Protein AF-A0A381VQY0-F1 (afdb_monomer)

Mean predicted aligned error: 13.05 Å

Structure (mmCIF, N/CA/C/O backbone):
data_AF-A0A381VQY0-F1
#
_entry.id   AF-A0A381VQY0-F1
#
loop_
_atom_site.group_PDB
_atom_site.id
_atom_site.type_symbol
_atom_site.label_atom_id
_atom_site.label_alt_id
_atom_site.label_comp_id
_atom_site.label_asym_id
_atom_site.label_entity_id
_atom_site.label_seq_id
_atom_site.pdbx_PDB_ins_code
_atom_site.Cartn_x
_atom_site.Cartn_y
_atom_site.Cartn_z
_atom_site.occupancy
_atom_site.B_iso_or_equiv
_atom_site.auth_seq_id
_atom_site.auth_comp_id
_atom_site.auth_asym_id
_atom_site.auth_atom_id
_atom_site.pdbx_PDB_model_num
ATOM 1 N N . MET A 1 1 ? -7.077 -24.327 27.856 1.00 45.75 1 MET A N 1
ATOM 2 C CA . MET A 1 1 ? -5.959 -23.387 27.650 1.00 45.75 1 MET A CA 1
ATOM 3 C C . MET A 1 1 ? -6.337 -22.502 26.480 1.00 45.75 1 MET A C 1
ATOM 5 O O . MET A 1 1 ? -6.529 -23.011 25.386 1.00 45.75 1 MET A O 1
ATOM 9 N N . ASN A 1 2 ? -6.561 -21.223 26.761 1.00 48.31 2 ASN A N 1
ATOM 10 C CA . ASN A 1 2 ? -7.143 -20.246 25.851 1.00 48.31 2 ASN A CA 1
ATOM 11 C C . ASN A 1 2 ? -6.013 -19.411 25.226 1.00 48.31 2 ASN A C 1
ATOM 13 O O . ASN A 1 2 ? -5.270 -18.776 25.969 1.00 48.31 2 ASN A O 1
ATOM 17 N N . SER A 1 3 ? -5.919 -19.356 23.899 1.00 51.34 3 SER A N 1
ATOM 18 C CA . SER A 1 3 ? -5.269 -18.264 23.156 1.00 51.34 3 SER A CA 1
ATOM 19 C C . SER A 1 3 ? -6.352 -17.681 22.242 1.00 51.34 3 SER A C 1
ATOM 21 O O . SER A 1 3 ? -6.840 -18.347 21.340 1.00 51.34 3 SER A O 1
ATOM 23 N N . ILE A 1 4 ? -6.986 -16.550 22.559 1.00 57.50 4 ILE A N 1
ATOM 24 C CA . ILE A 1 4 ? -6.420 -15.195 22.659 1.00 57.50 4 ILE A CA 1
ATOM 25 C C . ILE A 1 4 ? -5.506 -14.890 21.468 1.00 57.50 4 ILE A C 1
ATOM 27 O O . ILE A 1 4 ? -4.332 -14.595 21.631 1.00 57.50 4 ILE A O 1
ATOM 31 N N . PHE A 1 5 ? -6.067 -14.934 20.265 1.00 57.03 5 PHE A N 1
ATOM 32 C CA . PHE A 1 5 ? -5.675 -13.997 19.220 1.00 57.03 5 PHE A CA 1
ATOM 33 C C . PHE A 1 5 ? -6.965 -13.414 18.647 1.00 57.03 5 PHE A C 1
ATOM 35 O O . PHE A 1 5 ? -7.730 -14.154 18.025 1.00 57.03 5 PHE A O 1
ATOM 42 N N . PRO A 1 6 ? -7.273 -12.129 18.887 1.00 48.19 6 PRO A N 1
ATOM 43 C CA . PRO A 1 6 ? -8.308 -11.483 18.110 1.00 48.19 6 PRO A CA 1
ATOM 44 C C . PRO A 1 6 ? -7.777 -11.420 16.677 1.00 48.19 6 PRO A C 1
ATOM 46 O O . PRO A 1 6 ? -6.811 -10.709 16.397 1.00 48.19 6 PRO A O 1
ATOM 49 N N . VAL A 1 7 ? -8.387 -12.178 15.761 1.00 59.12 7 VAL A N 1
ATOM 50 C CA . VAL A 1 7 ? -8.433 -11.740 14.365 1.00 59.12 7 VAL A CA 1
ATOM 51 C C . VAL A 1 7 ? -8.953 -10.317 14.447 1.00 59.12 7 VAL A C 1
ATOM 53 O O . VAL A 1 7 ? -10.048 -10.084 14.954 1.00 59.12 7 VAL A O 1
ATOM 56 N N . VAL A 1 8 ? -8.100 -9.369 14.073 1.00 56.81 8 VAL A N 1
ATOM 57 C CA . VAL A 1 8 ? -8.451 -7.967 13.912 1.00 56.81 8 VAL A CA 1
ATOM 58 C C . VAL A 1 8 ? -9.570 -7.936 12.875 1.00 56.81 8 VAL A C 1
ATOM 60 O O . VAL A 1 8 ? -9.327 -7.824 11.676 1.00 56.81 8 VAL A O 1
ATOM 63 N N . GLU A 1 9 ? -10.818 -8.071 13.324 1.00 53.94 9 GLU A N 1
ATOM 64 C CA . GLU A 1 9 ? -11.925 -7.441 12.638 1.00 53.94 9 GLU A CA 1
ATOM 65 C C . GLU A 1 9 ? -11.599 -5.960 12.711 1.00 53.94 9 GLU A C 1
ATOM 67 O O . GLU A 1 9 ? -11.791 -5.308 13.742 1.00 53.94 9 GLU A O 1
ATOM 72 N N . ALA A 1 10 ? -11.011 -5.446 11.633 1.00 54.12 10 ALA A N 1
ATOM 73 C CA . ALA A 1 10 ? -10.903 -4.024 11.393 1.00 54.12 10 ALA A CA 1
ATOM 74 C C . ALA A 1 10 ? -12.330 -3.476 11.248 1.00 54.12 10 ALA A C 1
ATOM 76 O O . ALA A 1 10 ? -12.810 -3.174 10.159 1.00 54.12 10 ALA A O 1
ATOM 77 N N . SER A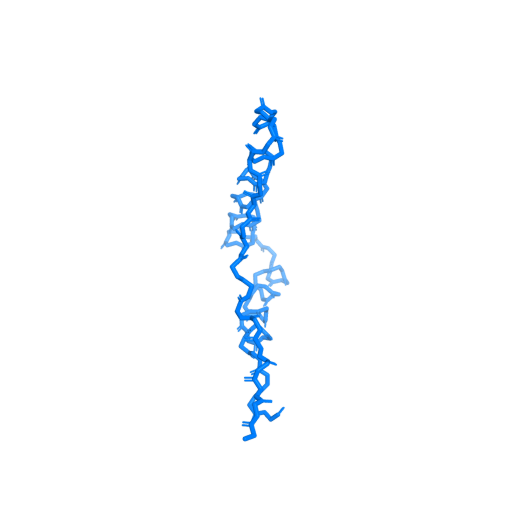 1 11 ? -13.033 -3.386 12.371 1.00 55.41 11 SER A N 1
ATOM 78 C CA . SER A 1 11 ? -14.232 -2.596 12.538 1.00 55.41 11 SER A CA 1
ATOM 79 C C . SER A 1 11 ? -13.760 -1.156 12.458 1.00 55.41 11 SER A C 1
ATOM 81 O O . SER A 1 11 ? -13.372 -0.550 13.448 1.00 55.41 11 SER A O 1
ATOM 83 N N . VAL A 1 12 ? -13.693 -0.621 11.240 1.00 62.56 12 VAL A N 1
ATOM 84 C CA . VAL A 1 12 ? -13.510 0.813 11.040 1.00 62.56 12 VAL A CA 1
ATOM 85 C C . VAL A 1 12 ? -14.822 1.455 11.487 1.00 62.56 12 VAL A C 1
ATOM 87 O O . VAL A 1 12 ? -15.827 1.291 10.789 1.00 62.56 12 VAL A O 1
ATOM 90 N N . PRO A 1 13 ? -14.881 2.162 12.633 1.00 52.94 13 PRO A N 1
ATOM 91 C CA . PRO A 1 13 ? -16.082 2.897 12.974 1.00 52.94 13 PRO A CA 1
ATOM 92 C C . PRO A 1 13 ? -16.220 4.028 11.953 1.00 52.94 13 PRO A C 1
ATOM 94 O O . PRO A 1 13 ? -15.489 5.016 11.987 1.00 52.94 13 PRO A O 1
ATOM 97 N N . ALA A 1 14 ? -17.166 3.893 11.024 1.00 62.75 14 ALA A N 1
ATOM 98 C CA . ALA A 1 14 ? -17.574 4.973 10.135 1.00 62.75 14 ALA A CA 1
ATOM 99 C C . ALA A 1 14 ? -18.427 5.990 10.917 1.00 62.75 14 ALA A C 1
ATOM 101 O O . ALA A 1 14 ? -19.599 6.209 10.614 1.00 62.75 14 ALA A O 1
ATOM 102 N N . VAL A 1 15 ? -17.854 6.593 11.962 1.00 65.62 15 VAL A N 1
ATOM 103 C CA . VAL A 1 15 ? -18.492 7.672 12.718 1.00 65.62 15 VAL A CA 1
ATOM 104 C C . VAL A 1 15 ? -17.960 9.002 12.178 1.00 65.62 15 VAL A C 1
ATOM 106 O O . VAL A 1 15 ? -16.801 9.361 12.351 1.00 65.62 15 VAL A O 1
ATOM 109 N N . GLY A 1 16 ? -18.816 9.702 11.428 1.00 62.47 16 GLY A N 1
ATOM 110 C CA . GLY A 1 16 ? -18.511 10.983 10.785 1.00 62.47 16 GLY A CA 1
ATOM 111 C C . GLY A 1 16 ? -18.075 10.842 9.326 1.00 62.47 16 GLY A C 1
ATOM 112 O O . GLY A 1 16 ? -16.913 10.600 9.019 1.00 62.47 16 GLY A O 1
ATOM 113 N N . ARG A 1 1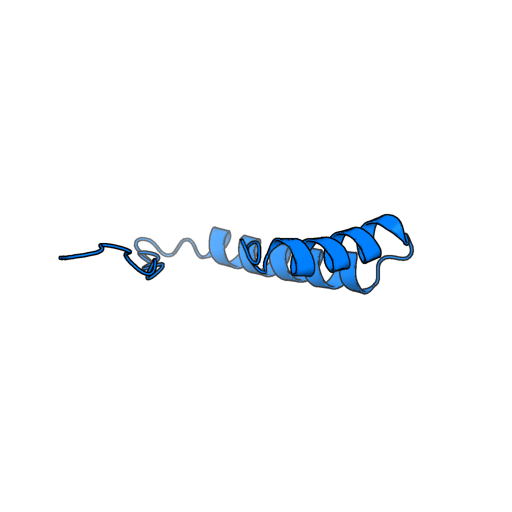7 ? -19.009 11.046 8.390 1.00 67.56 17 ARG A N 1
ATOM 114 C CA . ARG A 1 17 ? -18.790 10.977 6.934 1.00 67.56 17 ARG A CA 1
ATOM 115 C C . ARG A 1 17 ? -17.927 12.138 6.411 1.00 67.56 17 ARG A C 1
ATOM 117 O O . ARG A 1 17 ? -18.390 12.961 5.624 1.00 67.56 17 ARG A O 1
ATOM 124 N N . ARG A 1 18 ? -16.649 12.182 6.782 1.00 68.62 18 ARG A N 1
ATOM 125 C CA . ARG A 1 18 ? -15.603 12.768 5.940 1.00 68.62 18 ARG A CA 1
ATOM 126 C C . ARG A 1 18 ? -15.051 11.599 5.130 1.00 68.62 18 ARG A C 1
ATOM 128 O O . ARG A 1 18 ? -14.181 10.904 5.612 1.00 68.62 18 ARG A O 1
ATOM 135 N N . GLY A 1 19 ? -15.570 11.347 3.925 1.00 80.12 19 GLY A N 1
ATOM 136 C CA . GLY A 1 19 ? -15.091 10.257 3.045 1.00 80.12 19 GLY A CA 1
ATOM 137 C C . GLY A 1 19 ? -13.690 10.491 2.456 1.00 80.12 19 GLY A C 1
ATOM 138 O O . GLY A 1 19 ? -13.160 9.658 1.730 1.00 80.12 19 GLY A O 1
ATOM 139 N N . TRP A 1 20 ? -13.086 11.633 2.784 1.00 86.69 20 TRP A N 1
ATOM 140 C CA . TRP A 1 20 ? -11.762 12.050 2.340 1.00 86.69 20 TRP A CA 1
ATOM 141 C C . TRP A 1 20 ? -10.620 11.068 2.669 1.00 86.69 20 TRP A C 1
ATOM 143 O O . TRP A 1 20 ? -9.857 10.762 1.758 1.00 86.69 20 TRP A O 1
ATOM 153 N N . PRO A 1 21 ? -10.486 10.520 3.895 1.00 88.25 21 PRO A N 1
ATOM 154 C CA . PRO A 1 21 ? -9.416 9.582 4.204 1.00 88.25 21 PRO A CA 1
ATOM 155 C C . PRO A 1 21 ? -9.584 8.258 3.450 1.00 88.25 21 PRO A C 1
ATOM 157 O O . PRO A 1 21 ? -8.598 7.720 2.960 1.00 88.25 21 PRO A O 1
ATOM 160 N N . SER A 1 22 ? -10.816 7.765 3.278 1.00 87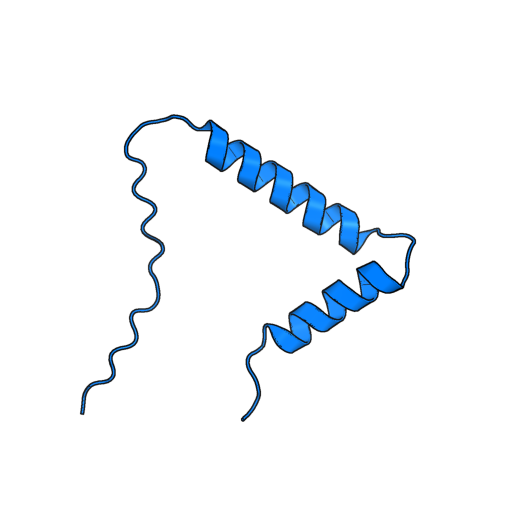.00 22 SER A N 1
ATOM 161 C CA . SER A 1 22 ? -11.085 6.562 2.479 1.00 87.00 22 SER A CA 1
ATOM 162 C C . SER A 1 22 ? -10.720 6.766 1.009 1.00 87.00 22 SER A C 1
ATOM 164 O O . SER A 1 22 ? -10.068 5.911 0.418 1.00 87.00 22 SER A O 1
ATOM 166 N N . LEU A 1 23 ? -11.089 7.911 0.426 1.00 91.94 23 LEU A N 1
ATOM 167 C CA . LEU A 1 23 ? -10.745 8.246 -0.956 1.00 91.94 23 LEU A CA 1
ATOM 168 C C . LEU A 1 23 ? -9.226 8.346 -1.150 1.00 91.94 23 LEU A C 1
ATOM 170 O O . LEU A 1 23 ? -8.692 7.760 -2.088 1.00 91.94 23 LEU A O 1
ATOM 174 N N . VAL A 1 24 ? -8.530 9.041 -0.246 1.00 93.81 24 VAL A N 1
ATOM 175 C CA . VAL A 1 24 ? -7.062 9.147 -0.272 1.00 93.81 24 VAL A CA 1
ATOM 176 C C . VAL A 1 24 ? -6.416 7.768 -0.139 1.00 93.81 24 VAL A C 1
ATOM 178 O O . VAL A 1 24 ? -5.490 7.466 -0.884 1.00 93.81 24 VAL A O 1
ATOM 181 N N . GLY A 1 25 ? -6.930 6.911 0.746 1.00 93.25 25 GLY A N 1
ATOM 182 C CA . GLY A 1 25 ? -6.448 5.540 0.904 1.00 93.25 25 GLY A CA 1
ATOM 183 C C . GLY A 1 25 ? -6.609 4.701 -0.366 1.00 93.25 25 GLY A C 1
ATOM 184 O O . GLY A 1 25 ? -5.667 4.024 -0.770 1.00 93.25 25 GLY A O 1
ATOM 185 N N . ILE A 1 26 ? -7.762 4.789 -1.039 1.00 95.06 26 ILE A N 1
ATOM 186 C CA . ILE A 1 26 ? -8.008 4.086 -2.309 1.00 95.06 26 ILE A CA 1
ATOM 187 C C . ILE A 1 26 ? -7.050 4.583 -3.395 1.00 95.06 26 ILE A C 1
ATOM 189 O O . ILE A 1 26 ? -6.427 3.774 -4.080 1.00 95.06 26 ILE A O 1
ATOM 193 N N . ILE A 1 27 ? -6.899 5.902 -3.537 1.00 96.69 27 ILE A N 1
ATOM 194 C CA . ILE A 1 27 ? -5.986 6.492 -4.524 1.00 96.69 27 ILE A CA 1
ATOM 195 C C . ILE A 1 27 ? -4.551 6.035 -4.255 1.00 96.69 27 ILE A C 1
ATOM 197 O O . ILE A 1 27 ? -3.866 5.594 -5.175 1.00 96.69 27 ILE A O 1
ATOM 201 N N . LEU A 1 28 ? -4.109 6.090 -2.999 1.00 95.75 28 LEU A N 1
ATOM 202 C CA . LEU A 1 28 ? -2.775 5.653 -2.608 1.00 95.75 28 LEU A CA 1
ATOM 203 C C . LEU A 1 28 ? -2.546 4.172 -2.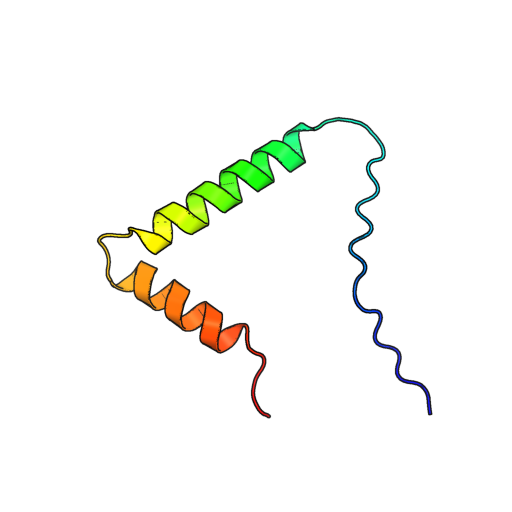934 1.00 95.75 28 LEU A C 1
ATOM 205 O O . LEU A 1 28 ? -1.508 3.827 -3.494 1.00 95.75 28 LEU A O 1
ATOM 209 N N . ALA A 1 29 ? -3.517 3.306 -2.640 1.00 92.75 29 ALA A N 1
ATOM 210 C CA . ALA A 1 29 ? -3.427 1.886 -2.961 1.00 92.75 29 ALA A CA 1
ATOM 211 C C . ALA A 1 29 ? -3.266 1.655 -4.473 1.00 92.75 29 ALA A C 1
ATOM 213 O O . ALA A 1 29 ? -2.382 0.906 -4.887 1.00 92.75 29 ALA A O 1
ATOM 214 N N . VAL A 1 30 ? -4.062 2.340 -5.303 1.00 95.88 30 VAL A N 1
ATOM 215 C CA . VAL A 1 30 ? -3.954 2.254 -6.770 1.00 95.88 30 VAL A CA 1
ATOM 216 C C . VAL A 1 30 ? -2.581 2.725 -7.253 1.00 95.88 30 VAL A C 1
ATOM 218 O O . VAL A 1 30 ? -1.962 2.048 -8.073 1.00 95.88 30 VAL A O 1
ATOM 221 N N . VAL A 1 31 ? -2.076 3.843 -6.720 1.00 95.50 31 VAL A N 1
ATOM 222 C CA . VAL A 1 31 ? -0.750 4.379 -7.069 1.00 95.50 31 VAL A CA 1
ATOM 223 C C . VAL A 1 31 ? 0.359 3.387 -6.728 1.00 95.50 31 VAL A C 1
ATOM 225 O O . VAL A 1 31 ? 1.243 3.173 -7.552 1.00 95.50 31 VAL A O 1
ATOM 228 N N . ILE A 1 32 ? 0.314 2.758 -5.553 1.00 92.00 32 ILE A N 1
ATOM 229 C CA . ILE A 1 32 ? 1.329 1.778 -5.143 1.00 92.00 32 ILE A CA 1
ATOM 230 C C . ILE A 1 32 ? 1.275 0.535 -6.039 1.00 92.00 32 ILE A C 1
ATOM 232 O O . ILE A 1 32 ? 2.308 0.111 -6.555 1.00 92.00 32 ILE A O 1
ATOM 236 N N . LEU A 1 33 ? 0.083 -0.030 -6.263 1.00 89.62 33 LEU A N 1
ATOM 237 C CA . LEU A 1 33 ? -0.082 -1.236 -7.081 1.00 89.62 33 LEU A CA 1
ATOM 238 C C . LEU A 1 33 ? 0.392 -1.017 -8.520 1.00 89.62 33 LEU A C 1
ATOM 240 O O . LEU A 1 33 ? 1.145 -1.830 -9.056 1.00 89.62 33 LEU A O 1
ATOM 244 N N . TYR A 1 34 ? -0.017 0.091 -9.137 1.00 91.62 34 TYR A N 1
ATOM 245 C CA . TYR A 1 34 ? 0.361 0.397 -10.514 1.00 91.62 34 TYR A CA 1
ATOM 246 C C . TYR A 1 34 ? 1.824 0.839 -10.618 1.00 91.62 34 TYR A C 1
ATOM 248 O O . TYR A 1 34 ? 2.545 0.407 -11.516 1.00 91.62 34 TYR A O 1
ATOM 256 N N . GLY A 1 35 ? 2.275 1.667 -9.673 1.00 91.00 35 GLY A N 1
ATOM 257 C CA . GLY A 1 35 ? 3.628 2.211 -9.637 1.00 91.00 35 GLY A CA 1
ATOM 258 C C . GLY A 1 35 ? 4.690 1.130 -9.502 1.00 91.00 35 GLY A C 1
ATOM 259 O O . GLY A 1 35 ? 5.698 1.200 -10.195 1.00 91.00 35 GLY A O 1
ATOM 260 N N . VAL A 1 36 ? 4.458 0.111 -8.670 1.00 89.62 36 VAL A N 1
ATOM 261 C CA . VAL A 1 36 ? 5.415 -0.993 -8.523 1.00 89.62 36 VAL A CA 1
ATOM 262 C C . VAL A 1 36 ? 5.210 -2.096 -9.574 1.00 89.62 36 VAL A C 1
ATOM 264 O O . VAL A 1 36 ? 6.178 -2.691 -10.049 1.00 89.62 36 VAL A O 1
ATOM 267 N N . GLY A 1 37 ? 3.965 -2.348 -9.993 1.00 86.19 37 GLY A N 1
ATOM 268 C CA . GLY A 1 37 ? 3.647 -3.366 -11.000 1.00 86.19 37 GLY A CA 1
ATOM 269 C C . GLY A 1 37 ? 4.197 -3.059 -12.397 1.00 86.19 37 GLY A C 1
ATOM 270 O 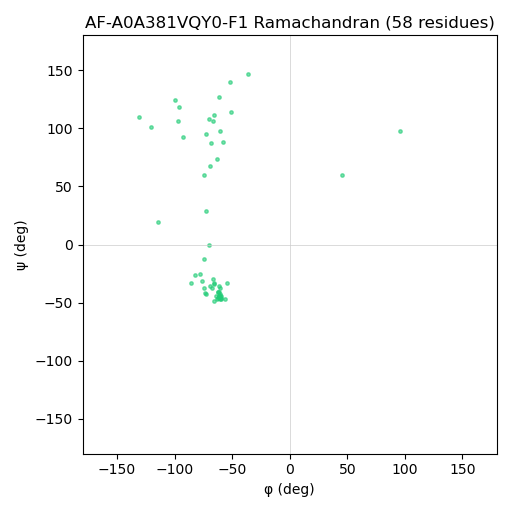O . GLY A 1 37 ? 4.601 -3.980 -13.100 1.00 86.19 37 GLY A O 1
ATOM 271 N N . PHE A 1 38 ? 4.262 -1.779 -12.775 1.00 88.50 38 PHE A N 1
ATOM 272 C CA . PHE A 1 38 ? 4.779 -1.314 -14.071 1.00 88.50 38 PHE A CA 1
ATOM 273 C C . PHE A 1 38 ? 6.061 -0.481 -13.938 1.00 88.50 38 PHE A C 1
ATOM 275 O O . PHE A 1 38 ? 6.403 0.298 -14.830 1.00 88.50 38 PHE A O 1
ATOM 282 N N . ALA A 1 39 ? 6.760 -0.607 -12.810 1.00 87.06 39 ALA A N 1
ATOM 283 C CA . ALA A 1 39 ? 7.994 0.117 -12.570 1.00 87.06 39 ALA A CA 1
ATOM 284 C C . ALA A 1 39 ? 9.050 -0.279 -13.615 1.00 87.06 39 ALA A C 1
ATOM 286 O O . ALA A 1 39 ? 9.345 -1.457 -13.784 1.00 87.06 39 ALA A O 1
ATOM 287 N N . HIS A 1 40 ? 9.647 0.698 -14.301 1.00 86.75 40 HIS A N 1
ATOM 288 C CA . HIS A 1 40 ? 10.763 0.437 -15.221 1.00 86.75 40 HIS A CA 1
ATOM 289 C C . HIS A 1 40 ? 12.075 0.140 -14.478 1.00 86.75 40 HIS A C 1
ATOM 291 O O . HIS A 1 40 ? 13.061 -0.268 -15.082 1.00 86.75 40 HIS A O 1
ATOM 297 N N . ASN A 1 41 ? 12.120 0.400 -13.171 1.00 84.94 41 ASN A N 1
ATOM 298 C CA . ASN A 1 41 ? 13.278 0.114 -12.348 1.00 84.94 41 ASN A CA 1
ATOM 299 C C . ASN A 1 41 ? 13.121 -1.239 -11.648 1.00 84.94 41 ASN A C 1
ATOM 301 O O . ASN A 1 41 ? 12.262 -1.426 -10.780 1.00 84.94 41 ASN A O 1
ATOM 305 N N . ASP A 1 42 ? 14.036 -2.148 -11.971 1.00 84.75 42 ASP A N 1
ATOM 306 C CA . ASP A 1 42 ? 14.049 -3.516 -11.451 1.00 84.75 42 ASP A CA 1
ATOM 307 C C . ASP A 1 42 ? 14.027 -3.566 -9.918 1.00 84.75 42 ASP A C 1
ATOM 309 O O . ASP A 1 42 ? 13.394 -4.436 -9.331 1.00 84.75 42 ASP A O 1
ATOM 313 N N . SER A 1 43 ? 14.649 -2.594 -9.241 1.00 85.25 43 SER A N 1
ATOM 314 C CA . SER A 1 43 ? 14.675 -2.526 -7.776 1.00 85.25 43 SER A CA 1
ATOM 315 C C . SER A 1 43 ? 13.291 -2.387 -7.138 1.00 85.25 43 SER A C 1
ATOM 317 O O . SER A 1 43 ? 13.047 -3.024 -6.117 1.00 85.25 43 SER A O 1
ATOM 319 N N . LEU A 1 44 ? 12.383 -1.573 -7.698 1.00 85.44 44 LEU A N 1
ATOM 320 C CA . LEU A 1 44 ? 11.035 -1.437 -7.126 1.00 85.44 44 LEU A CA 1
ATOM 321 C C . LEU A 1 44 ? 10.208 -2.693 -7.389 1.00 85.44 44 LEU A C 1
ATOM 323 O O . LEU A 1 44 ? 9.542 -3.180 -6.477 1.00 85.44 44 LEU A O 1
ATOM 327 N N . HIS A 1 45 ? 10.287 -3.243 -8.602 1.00 84.44 45 HIS A N 1
ATOM 328 C CA . HIS A 1 45 ? 9.572 -4.466 -8.953 1.00 84.44 45 HIS A CA 1
ATOM 329 C C . HIS A 1 45 ? 10.028 -5.656 -8.091 1.00 84.44 45 HIS A C 1
ATOM 331 O O . HIS A 1 45 ? 9.202 -6.363 -7.510 1.00 84.44 45 HIS A O 1
ATOM 337 N N . HIS A 1 46 ? 11.344 -5.822 -7.917 1.00 82.44 46 HIS A N 1
ATOM 338 C CA . HIS A 1 46 ? 11.915 -6.830 -7.024 1.00 82.44 46 HIS A CA 1
ATOM 339 C C . HIS A 1 46 ? 11.521 -6.597 -5.564 1.00 82.44 46 HIS A C 1
ATOM 341 O O . HIS A 1 46 ? 11.107 -7.546 -4.910 1.00 82.44 46 HIS A O 1
ATOM 347 N N . ALA A 1 47 ? 11.512 -5.354 -5.073 1.00 83.06 47 ALA A N 1
ATOM 348 C CA . ALA A 1 47 ? 11.074 -5.068 -3.706 1.00 83.06 47 ALA A CA 1
ATOM 349 C C . ALA A 1 47 ? 9.609 -5.480 -3.442 1.00 83.06 47 ALA A C 1
ATOM 351 O O . ALA A 1 47 ? 9.300 -5.992 -2.364 1.00 83.06 47 ALA A O 1
ATOM 352 N N . ALA A 1 48 ? 8.694 -5.319 -4.408 1.00 83.62 48 ALA A N 1
ATOM 353 C CA . ALA A 1 48 ? 7.336 -5.867 -4.273 1.00 83.62 48 ALA A CA 1
ATOM 354 C C . ALA A 1 48 ? 7.299 -7.396 -4.335 1.00 83.62 48 ALA A C 1
ATOM 356 O O . ALA A 1 48 ? 6.504 -8.027 -3.635 1.00 83.62 48 ALA A O 1
ATOM 357 N N . HIS A 1 49 ? 8.147 -8.018 -5.148 1.00 84.38 49 HIS A N 1
ATOM 358 C CA . HIS A 1 49 ? 8.275 -9.470 -5.131 1.00 84.38 49 HIS A CA 1
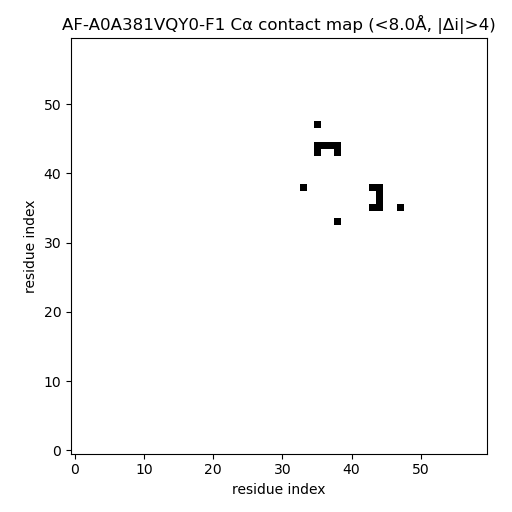ATOM 359 C C . HIS A 1 49 ? 8.855 -9.994 -3.812 1.00 84.38 49 HIS A C 1
ATOM 361 O O . HIS A 1 49 ? 8.418 -11.043 -3.343 1.00 84.38 49 HIS A O 1
ATOM 367 N N . ASP A 1 50 ? 9.738 -9.249 -3.161 1.00 84.81 50 ASP A N 1
ATOM 368 C CA . ASP A 1 50 ? 10.289 -9.608 -1.857 1.00 84.81 50 ASP A CA 1
ATOM 369 C C . ASP A 1 50 ? 9.263 -9.391 -0.742 1.00 84.81 50 ASP A C 1
ATOM 371 O O . ASP A 1 50 ? 9.125 -10.231 0.148 1.00 84.81 50 ASP A O 1
ATOM 375 N N . THR A 1 51 ? 8.448 -8.330 -0.824 1.00 77.44 51 THR A N 1
ATOM 376 C CA . THR A 1 51 ? 7.415 -8.069 0.187 1.00 77.44 51 THR A CA 1
ATOM 377 C C . THR A 1 51 ? 6.381 -9.189 0.259 1.00 77.44 51 THR A C 1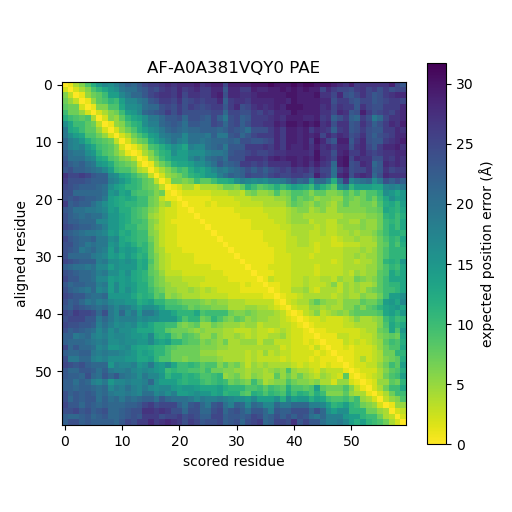
ATOM 379 O O . THR A 1 51 ? 5.972 -9.5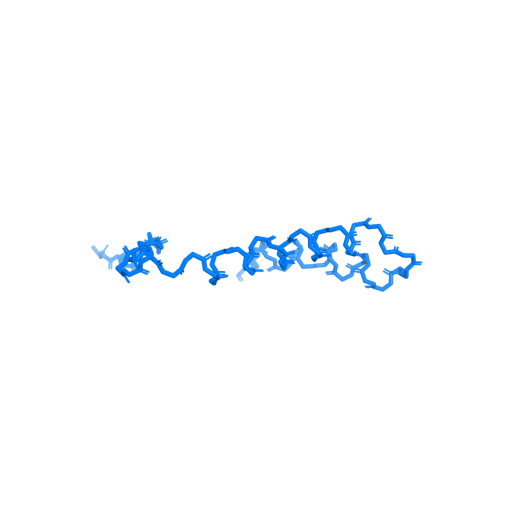44 1.358 1.00 77.44 51 THR A O 1
ATOM 382 N N . ARG A 1 52 ? 6.004 -9.831 -0.862 1.00 73.31 52 ARG A N 1
ATOM 383 C CA . ARG A 1 52 ? 5.108 -11.009 -0.807 1.00 73.31 52 ARG A CA 1
ATOM 384 C C . ARG A 1 52 ? 5.769 -12.219 -0.134 1.00 73.31 52 ARG A C 1
ATOM 386 O O . ARG A 1 52 ? 5.064 -13.013 0.481 1.00 73.31 52 ARG A O 1
ATOM 393 N N . HIS A 1 53 ? 7.094 -12.354 -0.227 1.00 78.94 53 HIS A N 1
ATOM 394 C CA . HIS A 1 53 ? 7.849 -13.408 0.454 1.00 78.94 53 HIS A CA 1
ATOM 395 C C . HIS A 1 53 ? 8.018 -13.111 1.949 1.00 78.94 53 HIS A C 1
ATOM 397 O O . HIS A 1 53 ? 8.013 -14.043 2.741 1.00 78.94 53 HIS A O 1
ATOM 403 N N . SER A 1 54 ? 8.101 -11.836 2.345 1.00 74.00 54 SER A N 1
ATOM 404 C CA . SER A 1 54 ? 8.122 -11.418 3.757 1.00 74.00 54 SER A CA 1
ATOM 405 C C . SER A 1 54 ? 6.730 -11.332 4.403 1.00 74.00 54 SER A C 1
ATOM 407 O O . SER A 1 54 ? 6.614 -11.453 5.619 1.00 74.00 54 SER A O 1
ATOM 409 N N . ALA A 1 55 ? 5.674 -11.104 3.614 1.00 69.69 55 ALA A N 1
ATOM 410 C CA . ALA A 1 55 ? 4.286 -11.004 4.080 1.00 69.69 55 ALA A CA 1
ATOM 411 C C . ALA A 1 55 ? 3.658 -12.377 4.358 1.00 69.69 55 ALA A C 1
ATOM 413 O O . ALA A 1 55 ? 2.750 -12.490 5.184 1.00 69.69 55 ALA A O 1
ATOM 414 N N . ALA A 1 56 ? 4.162 -13.429 3.708 1.00 63.88 56 ALA A N 1
ATOM 415 C CA . ALA A 1 56 ? 4.043 -14.780 4.227 1.00 63.88 56 ALA A CA 1
ATOM 416 C C . ALA A 1 56 ? 5.009 -14.881 5.415 1.00 63.88 56 ALA A C 1
ATOM 418 O O . ALA A 1 56 ? 6.205 -15.076 5.224 1.00 63.88 56 ALA A O 1
ATOM 419 N N . PHE A 1 57 ? 4.492 -14.655 6.627 1.00 53.84 57 PHE A N 1
ATOM 420 C CA . PHE A 1 57 ? 5.210 -14.833 7.893 1.00 53.84 57 PHE A CA 1
ATOM 421 C C . PHE A 1 57 ? 6.167 -16.043 7.855 1.00 53.84 57 PHE A C 1
ATOM 423 O O . PHE A 1 57 ? 5.854 -17.041 7.197 1.00 53.84 57 PHE A O 1
ATOM 430 N N . PRO A 1 58 ? 7.315 -15.975 8.555 1.00 70.38 58 PRO A N 1
ATOM 431 C CA . PRO A 1 58 ? 8.356 -16.992 8.474 1.00 70.38 58 PRO A CA 1
ATOM 432 C C . PRO A 1 58 ? 7.782 -18.390 8.709 1.00 70.38 58 PRO A C 1
ATOM 434 O O . PRO A 1 58 ? 6.969 -18.606 9.605 1.00 70.38 58 PRO A O 1
ATOM 437 N N . CYS A 1 59 ? 8.248 -19.371 7.937 1.00 63.78 59 CYS A N 1
ATOM 438 C CA . CYS A 1 59 ? 8.012 -20.786 8.218 1.00 63.78 59 CYS A CA 1
ATOM 439 C C . CYS A 1 59 ? 8.833 -21.297 9.426 1.00 63.78 59 CYS A C 1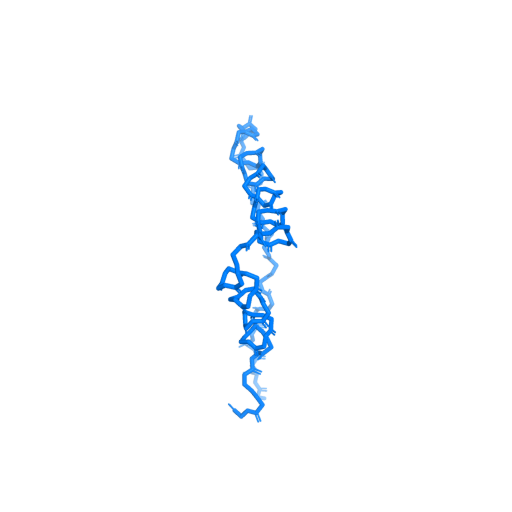
ATOM 441 O O . CYS A 1 59 ? 9.164 -22.482 9.485 1.00 63.78 59 CYS A O 1
ATOM 443 N N . HIS A 1 60 ? 9.144 -20.412 10.382 1.00 54.47 60 HIS A N 1
ATOM 444 C CA . HIS A 1 60 ? 9.641 -20.732 11.715 1.00 54.47 60 HIS A CA 1
ATOM 445 C C . HIS A 1 60 ? 9.278 -19.641 12.728 1.00 54.47 60 HIS A C 1
ATOM 447 O O . HIS A 1 60 ? 9.622 -18.464 12.475 1.00 54.47 60 HIS A O 1
#

Organism: NCBI:txid408172

Sequence (60 aa):
MNSIFPVVEASVPAVGRRGWPSLVGIILAVVILYGVGFAHNDSLHHAAHDTRHSAAFPCH

Secondary structure (DSSP, 8-state):
---------------S---HHHHHHHHHHHHHHHHHHT-SSHHHHHHHHHHHHHHS----

Solvent-accessible surface area (backbone atoms only — not comparable to full-atom values): 3912 Å² total; per-residue (Å²): 138,87,78,92,67,80,75,79,74,80,75,73,78,86,76,70,94,65,61,60,65,61,52,52,51,52,52,51,52,52,50,51,54,52,51,34,73,68,40,90,47,66,68,52,35,48,50,56,58,48,46,60,60,61,68,50,64,72,101,115

Radius of gyration: 17.15 Å; Cα contacts (8 Å, |Δi|>4): 8; chains: 1; bounding box: 34×36×43 Å

Foldseek 3Di:
DDDDDPPPPVPPPPDDPPCVVVVVVVVVVVCLCCCQVPPPDPVSVVVVVVVVVVVPPDPD

pLDDT: mean 75.8, std 15.41, range [45.75, 96.69]

InterPro domains:
  IPR012667 Cobalt transporter subunit CbtB, putative [PF09489] (20-60)